Protein AF-A0A353M3G7-F1 (afdb_monomer_lite)

Radius of gyration: 14.28 Å; chains: 1; bounding box: 32×39×32 Å

Foldseek 3Di:
DVLVVLLCVVVVVVVDDDDDADDPDQVVLVPDDPVVLCVRPPLADQEEAEDAADFPSVCVSRVNHHYDYHYDPDDFDDDDPVVRCVVSPSHSVSVNVVVVVVVD

Structure (mmCIF, N/CA/C/O backbone):
data_AF-A0A353M3G7-F1
#
_entry.id   AF-A0A353M3G7-F1
#
loop_
_atom_site.group_PDB
_atom_site.id
_atom_site.type_symbol
_atom_site.label_atom_id
_atom_site.label_alt_id
_atom_site.label_comp_id
_atom_site.label_asym_id
_atom_site.label_entity_id
_atom_site.label_seq_id
_atom_site.pdbx_PDB_ins_code
_atom_site.Cartn_x
_atom_site.Cartn_y
_atom_site.Cartn_z
_atom_site.occupancy
_atom_site.B_iso_or_equiv
_atom_site.auth_seq_id
_atom_site.auth_comp_id
_atom_site.auth_asym_id
_atom_site.auth_atom_id
_atom_site.pdbx_PDB_model_num
ATOM 1 N N . MET A 1 1 ? 9.647 -1.171 2.541 1.00 61.09 1 MET A N 1
ATOM 2 C CA . MET A 1 1 ? 8.980 -2.177 3.401 1.00 61.09 1 MET A CA 1
ATOM 3 C C . MET A 1 1 ? 8.755 -1.688 4.834 1.00 61.09 1 MET A C 1
ATOM 5 O O . MET A 1 1 ? 7.735 -2.043 5.406 1.00 61.09 1 MET A O 1
ATOM 9 N N . SER A 1 2 ? 9.634 -0.848 5.401 1.00 87.00 2 SER A N 1
ATOM 10 C CA . SER A 1 2 ? 9.477 -0.308 6.766 1.00 87.00 2 SER A CA 1
ATOM 11 C C . SER A 1 2 ? 8.144 0.414 7.008 1.00 87.00 2 SER A C 1
ATOM 13 O O . SER A 1 2 ? 7.516 0.155 8.025 1.00 87.00 2 SER A O 1
ATOM 15 N N . LEU A 1 3 ? 7.675 1.246 6.067 1.00 92.50 3 LEU A N 1
ATOM 16 C CA . LEU A 1 3 ? 6.414 1.991 6.210 1.00 92.50 3 LEU A CA 1
ATOM 17 C C . LEU A 1 3 ? 5.201 1.067 6.425 1.00 92.50 3 LEU A C 1
ATOM 19 O O . LEU A 1 3 ? 4.501 1.204 7.420 1.00 92.50 3 LEU A O 1
ATOM 23 N N . ALA A 1 4 ? 4.975 0.101 5.528 1.00 94.94 4 ALA A N 1
ATOM 24 C CA . ALA A 1 4 ? 3.831 -0.812 5.621 1.00 94.94 4 ALA A CA 1
ATOM 25 C C . ALA A 1 4 ? 3.866 -1.671 6.897 1.00 94.94 4 ALA A C 1
ATOM 27 O O . ALA A 1 4 ? 2.829 -1.890 7.514 1.00 94.94 4 ALA A O 1
ATOM 28 N N . MET A 1 5 ? 5.060 -2.103 7.318 1.00 96.38 5 MET A N 1
ATOM 29 C CA . MET A 1 5 ? 5.244 -2.835 8.575 1.00 96.38 5 MET A CA 1
ATOM 30 C C . MET A 1 5 ? 4.892 -1.984 9.802 1.00 96.38 5 MET A C 1
ATOM 32 O O . MET A 1 5 ? 4.171 -2.451 10.676 1.00 96.38 5 MET A O 1
ATOM 36 N N . GLN A 1 6 ? 5.363 -0.735 9.857 1.00 96.38 6 GLN A N 1
ATOM 37 C CA . GLN A 1 6 ? 5.071 0.180 10.968 1.00 96.38 6 GLN A CA 1
ATOM 38 C C . GLN A 1 6 ? 3.584 0.538 11.040 1.00 96.38 6 GLN A C 1
ATOM 40 O O . GLN A 1 6 ? 3.018 0.626 12.127 1.00 96.38 6 GLN A O 1
ATOM 45 N N . VAL A 1 7 ? 2.942 0.726 9.885 1.00 96.06 7 VAL A N 1
ATOM 46 C CA . VAL A 1 7 ? 1.496 0.958 9.813 1.00 96.06 7 VAL A CA 1
ATOM 47 C C . VAL A 1 7 ? 0.739 -0.257 10.332 1.00 96.06 7 VAL A C 1
ATOM 49 O O . VAL A 1 7 ? -0.136 -0.079 11.174 1.00 96.06 7 VAL A O 1
ATOM 52 N N . ALA A 1 8 ? 1.094 -1.466 9.875 1.00 95.62 8 ALA A N 1
ATOM 53 C CA . ALA A 1 8 ? 0.477 -2.712 10.325 1.00 95.62 8 ALA A CA 1
ATOM 54 C C . ALA A 1 8 ? 0.553 -2.858 11.850 1.00 95.62 8 ALA A C 1
ATOM 56 O O . ALA A 1 8 ? -0.477 -3.056 12.483 1.00 95.62 8 ALA A O 1
ATOM 57 N N . GLU A 1 9 ? 1.725 -2.627 12.449 1.00 95.44 9 GLU A N 1
ATOM 58 C CA . GLU A 1 9 ? 1.891 -2.689 13.905 1.00 95.44 9 GLU A CA 1
ATOM 59 C C . GLU A 1 9 ? 0.948 -1.723 14.650 1.00 95.44 9 GLU A C 1
ATOM 61 O O . GLU A 1 9 ? 0.416 -2.059 15.710 1.00 95.44 9 GLU A O 1
ATOM 66 N N . ARG A 1 10 ? 0.720 -0.512 14.122 1.00 95.38 10 ARG A N 1
ATOM 67 C CA . ARG A 1 10 ? -0.186 0.460 14.755 1.00 95.38 10 ARG A CA 1
ATOM 68 C C . ARG A 1 10 ? -1.648 0.057 14.651 1.00 95.38 10 ARG A C 1
ATOM 70 O O . ARG A 1 10 ? -2.357 0.111 15.649 1.00 95.38 10 ARG A O 1
ATOM 77 N N . VAL A 1 11 ? -2.100 -0.354 13.470 1.00 94.12 11 VAL A N 1
ATOM 78 C CA . VAL A 1 11 ? -3.507 -0.730 13.272 1.00 94.12 11 VAL A CA 1
ATOM 79 C C . VAL A 1 11 ? -3.844 -2.063 13.946 1.00 94.12 11 VAL A C 1
ATOM 81 O O . VAL A 1 11 ? -4.951 -2.223 14.451 1.00 94.12 11 VAL A O 1
ATOM 84 N N . GLU A 1 12 ? -2.893 -2.994 14.053 1.00 94.69 12 GLU A N 1
ATOM 85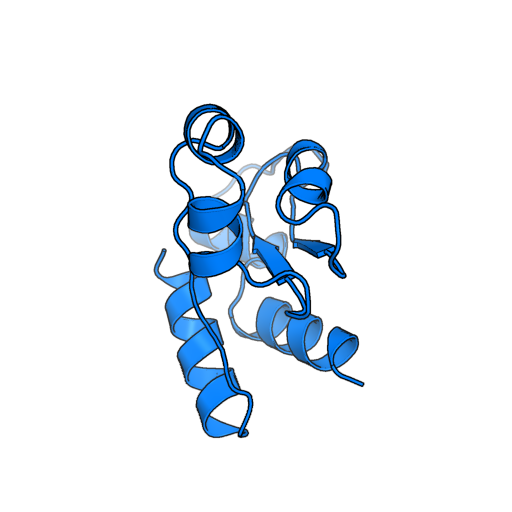 C CA . GLU A 1 12 ? -3.078 -4.233 14.820 1.00 94.69 12 GLU A CA 1
ATOM 86 C C . GLU A 1 12 ? -3.312 -3.953 16.309 1.00 94.69 12 GLU A C 1
ATOM 88 O O . GLU A 1 12 ? -4.181 -4.575 16.921 1.00 94.69 12 GLU A O 1
ATOM 93 N N . LYS A 1 13 ? -2.620 -2.959 16.889 1.00 93.81 13 LYS A N 1
ATOM 94 C CA . LYS A 1 13 ? -2.854 -2.516 18.280 1.00 93.81 13 LYS A CA 1
ATOM 95 C C . LYS A 1 13 ? -4.260 -1.958 18.509 1.00 93.81 13 LYS A C 1
ATOM 97 O O . LYS A 1 13 ? -4.719 -1.926 19.646 1.00 93.81 13 LYS A O 1
ATOM 102 N N . GLU A 1 14 ? -4.950 -1.549 17.450 1.00 90.69 14 GLU A N 1
ATOM 103 C CA . GLU A 1 14 ? -6.337 -1.079 17.498 1.00 90.69 14 GLU A CA 1
ATOM 104 C C . GLU A 1 14 ? -7.364 -2.180 17.201 1.00 90.69 14 GLU A C 1
ATOM 106 O O . GLU A 1 14 ? -8.564 -1.913 17.168 1.00 90.69 14 GLU A O 1
ATOM 111 N N . GLY A 1 15 ? -6.911 -3.425 17.019 1.00 92.12 15 GLY A N 1
ATOM 112 C CA . GLY A 1 15 ? -7.768 -4.593 16.827 1.00 92.12 15 GLY A CA 1
ATOM 113 C C . GLY A 1 15 ? -8.071 -4.940 15.368 1.00 92.12 15 GLY A C 1
ATOM 114 O O . GLY A 1 15 ? -8.886 -5.828 15.120 1.00 92.12 15 GLY A O 1
ATOM 115 N N . PHE A 1 16 ? -7.430 -4.287 14.393 1.00 92.00 16 PHE A N 1
ATOM 116 C CA . PHE A 1 16 ? -7.566 -4.665 12.985 1.00 92.00 16 PHE A CA 1
ATOM 117 C C . PHE A 1 16 ? -6.691 -5.883 12.659 1.00 92.00 16 PHE A C 1
ATOM 119 O O . PHE A 1 16 ? -5.492 -5.885 12.925 1.00 92.00 16 PHE A O 1
ATOM 126 N N . GLY A 1 17 ? -7.265 -6.907 12.021 1.00 92.50 17 GLY A N 1
ATOM 127 C CA . GLY A 1 17 ? -6.490 -8.010 11.451 1.00 92.50 17 GLY A CA 1
ATOM 128 C C . GLY A 1 17 ? -5.835 -7.579 10.140 1.00 92.50 17 GLY A C 1
ATOM 129 O O . GLY A 1 17 ? -6.533 -7.396 9.143 1.00 92.50 17 GLY A O 1
ATOM 130 N N . VAL A 1 18 ? -4.511 -7.411 10.128 1.00 94.25 18 VAL A N 1
ATOM 131 C CA . VAL A 1 18 ? -3.778 -6.897 8.962 1.00 94.25 18 VAL A CA 1
ATOM 132 C C . VAL A 1 18 ? -2.750 -7.901 8.461 1.00 94.25 18 VAL A C 1
ATOM 134 O O . VAL A 1 18 ? -2.160 -8.672 9.208 1.00 94.25 18 VAL A O 1
ATOM 137 N N . ARG A 1 19 ? -2.549 -7.916 7.142 1.00 94.94 19 ARG A N 1
ATOM 138 C CA . ARG A 1 19 ? -1.508 -8.696 6.475 1.00 94.94 19 ARG A CA 1
ATOM 139 C C . ARG A 1 19 ? -0.704 -7.773 5.576 1.00 94.94 19 ARG A C 1
ATOM 141 O O . ARG A 1 19 ? -1.262 -7.139 4.686 1.00 94.94 19 ARG A O 1
ATOM 148 N N . VAL A 1 20 ? 0.613 -7.756 5.756 1.00 96.56 20 VAL A N 1
ATOM 149 C CA . VAL A 1 20 ? 1.530 -7.072 4.838 1.00 96.56 20 VAL A CA 1
ATOM 150 C C . VAL A 1 20 ? 2.001 -8.061 3.778 1.00 96.56 20 VAL A C 1
ATOM 152 O O . VAL A 1 20 ? 2.616 -9.078 4.096 1.00 96.56 20 VAL A O 1
ATOM 155 N N . VAL A 1 21 ? 1.728 -7.760 2.509 1.00 96.81 21 VAL A N 1
ATOM 156 C CA . VAL A 1 21 ? 2.183 -8.555 1.362 1.00 96.81 21 VAL A CA 1
ATOM 157 C C . VAL A 1 21 ? 3.194 -7.737 0.566 1.00 96.81 21 VAL A C 1
ATOM 159 O O . VAL A 1 21 ? 2.877 -6.661 0.067 1.00 96.81 21 VAL A O 1
ATOM 162 N N . SER A 1 22 ? 4.417 -8.250 0.433 1.00 96.50 22 SER A N 1
ATOM 163 C CA . SER A 1 22 ? 5.430 -7.663 -0.449 1.00 96.50 22 SER A CA 1
ATOM 164 C C . SER A 1 22 ? 5.266 -8.220 -1.862 1.00 96.50 22 SER A C 1
ATOM 166 O O . SER A 1 22 ? 5.363 -9.432 -2.057 1.00 96.50 22 SER A O 1
ATOM 168 N N . VAL A 1 23 ? 5.026 -7.348 -2.843 1.00 96.00 23 VAL A N 1
ATOM 169 C CA . VAL A 1 23 ? 4.880 -7.715 -4.262 1.00 96.00 23 VAL A CA 1
ATOM 170 C C . VAL A 1 23 ? 6.016 -7.060 -5.061 1.00 96.00 23 VAL A C 1
ATOM 172 O O . VAL A 1 23 ? 5.837 -5.963 -5.582 1.00 96.00 23 VAL A O 1
ATOM 175 N N . PRO A 1 24 ? 7.206 -7.686 -5.149 1.00 94.56 24 PRO A N 1
ATOM 176 C CA . PRO A 1 24 ? 8.374 -7.079 -5.798 1.00 94.56 24 PRO A CA 1
ATOM 177 C C . PRO A 1 24 ? 8.253 -7.016 -7.326 1.00 94.56 24 PRO A C 1
ATOM 179 O O . PRO A 1 24 ? 8.854 -6.155 -7.959 1.00 94.56 24 PRO A O 1
ATOM 182 N N . ASN A 1 25 ? 7.489 -7.933 -7.926 1.00 95.25 25 ASN A N 1
ATOM 183 C CA . ASN A 1 25 ? 7.197 -7.937 -9.353 1.00 95.25 25 ASN A CA 1
ATOM 184 C C . ASN A 1 25 ? 5.713 -8.253 -9.563 1.00 95.25 25 ASN A C 1
ATOM 186 O O . ASN A 1 25 ? 5.254 -9.372 -9.314 1.00 95.25 25 ASN A O 1
ATOM 190 N N . ARG A 1 26 ? 4.967 -7.244 -10.018 1.00 94.75 26 ARG A N 1
ATOM 191 C CA . ARG A 1 26 ? 3.524 -7.348 -10.240 1.00 94.75 26 ARG A CA 1
ATOM 192 C C . ARG A 1 26 ? 3.182 -8.328 -11.360 1.00 94.75 26 ARG A C 1
ATOM 194 O O . ARG A 1 26 ? 2.235 -9.087 -11.213 1.00 94.75 26 ARG A O 1
ATOM 201 N N . GLU A 1 27 ? 3.937 -8.335 -12.454 1.00 94.88 27 GLU A N 1
AT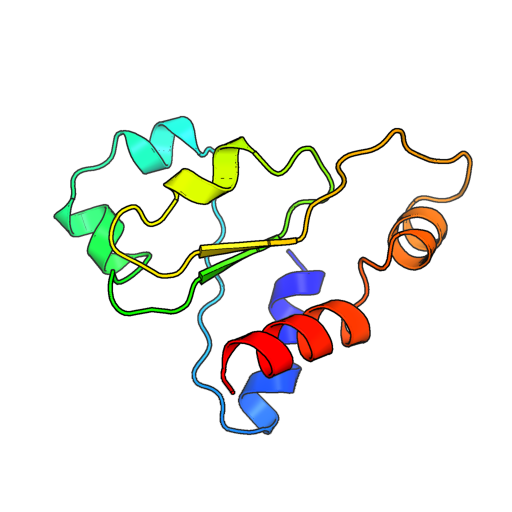OM 202 C CA . GLU A 1 27 ? 3.674 -9.208 -13.605 1.00 94.88 27 GLU A CA 1
ATOM 203 C C . GLU A 1 27 ? 3.854 -10.681 -13.241 1.00 94.88 27 GLU A C 1
ATOM 205 O O . GLU A 1 27 ? 2.982 -11.499 -13.525 1.00 94.88 27 GLU A O 1
ATOM 210 N N . VAL A 1 28 ? 4.937 -11.001 -12.527 1.00 96.88 28 VAL A N 1
ATOM 211 C CA . VAL A 1 28 ? 5.193 -12.356 -12.026 1.00 96.88 28 VAL A CA 1
ATOM 212 C C . VAL A 1 28 ? 4.111 -12.783 -11.040 1.00 96.88 28 VAL A C 1
ATOM 214 O O . VAL A 1 28 ? 3.652 -13.916 -11.112 1.00 96.88 28 VAL A O 1
ATOM 217 N N . TYR A 1 29 ? 3.665 -11.902 -10.139 1.00 96.25 29 TYR A N 1
ATOM 218 C CA . TYR A 1 29 ? 2.557 -12.224 -9.235 1.00 96.25 29 TYR A CA 1
ATOM 219 C C . TYR A 1 29 ? 1.247 -12.477 -9.996 1.00 96.25 29 TYR A C 1
ATOM 221 O O . TYR A 1 29 ? 0.553 -13.454 -9.720 1.00 96.25 29 TYR A O 1
ATOM 229 N N . LEU A 1 30 ? 0.910 -11.623 -10.966 1.00 94.12 30 LEU A N 1
ATOM 230 C CA . LEU A 1 30 ? -0.326 -11.732 -11.744 1.00 94.12 30 LEU A CA 1
ATOM 231 C C . LEU A 1 30 ? -0.345 -12.947 -12.681 1.00 94.12 30 LEU A C 1
ATOM 233 O O . LEU A 1 30 ? -1.434 -13.433 -12.985 1.00 94.12 30 LEU A O 1
ATOM 237 N N . SER A 1 31 ? 0.820 -13.451 -13.100 1.00 95.81 31 SER A N 1
ATOM 238 C CA . SER A 1 31 ? 0.932 -14.679 -13.894 1.00 95.81 31 SER A CA 1
ATOM 239 C C . SER A 1 31 ? 0.771 -15.963 -13.072 1.00 95.81 31 SER A C 1
ATOM 241 O O . SER A 1 31 ? 0.587 -17.030 -13.656 1.00 95.81 31 SER A O 1
ATOM 243 N N . GLN A 1 32 ? 0.801 -15.881 -11.735 1.00 96.94 32 GLN A N 1
ATOM 244 C CA . GLN A 1 32 ? 0.555 -17.038 -10.875 1.00 96.94 32 GLN A CA 1
ATOM 245 C C . GLN A 1 32 ? -0.906 -17.498 -10.952 1.00 96.94 32 GLN A C 1
ATOM 247 O O . GLN A 1 32 ? -1.836 -16.721 -11.220 1.00 96.94 32 GLN A O 1
ATOM 252 N N . ASP A 1 33 ? -1.125 -18.776 -10.648 1.00 96.81 33 ASP A N 1
ATOM 253 C CA . ASP A 1 33 ? -2.459 -19.357 -10.634 1.00 96.81 33 ASP A CA 1
ATOM 254 C C . ASP A 1 33 ? -3.393 -18.668 -9.615 1.00 96.81 33 ASP A C 1
ATOM 256 O O . ASP A 1 33 ? -2.981 -17.991 -8.664 1.00 96.81 33 ASP A O 1
ATOM 260 N N . LYS A 1 34 ? -4.704 -18.820 -9.829 1.00 94.25 34 LYS A N 1
ATOM 261 C CA . LYS A 1 34 ? -5.723 -18.182 -8.984 1.00 94.25 34 LYS A CA 1
ATOM 262 C C . LYS A 1 34 ? -5.667 -18.673 -7.533 1.00 94.25 34 LYS A C 1
ATOM 264 O O . LYS A 1 34 ? -5.952 -17.888 -6.633 1.00 94.25 34 LYS A O 1
ATOM 269 N N . ALA A 1 35 ? -5.317 -19.936 -7.294 1.00 96.00 35 ALA A N 1
ATOM 270 C CA . ALA A 1 35 ? -5.273 -20.493 -5.947 1.00 96.00 35 ALA A CA 1
ATOM 271 C C . ALA A 1 35 ? -4.135 -19.862 -5.130 1.00 96.00 35 ALA A C 1
ATOM 273 O O . ALA A 1 35 ? -4.359 -19.442 -3.994 1.00 96.00 35 ALA A O 1
ATOM 274 N N . TYR A 1 36 ? -2.950 -19.703 -5.724 1.00 96.31 36 TYR A N 1
ATOM 275 C CA . TYR A 1 36 ? -1.828 -18.993 -5.124 1.00 96.31 36 TYR A CA 1
ATOM 276 C C . TYR A 1 36 ? -2.173 -17.528 -4.863 1.00 96.31 36 TYR A C 1
ATOM 278 O O . TYR A 1 36 ? -1.995 -17.044 -3.743 1.00 96.31 36 TYR A O 1
ATOM 286 N N . ARG A 1 37 ? -2.725 -16.824 -5.860 1.00 95.69 37 ARG A N 1
ATOM 287 C CA . ARG A 1 37 ? -3.098 -15.413 -5.688 1.00 95.69 37 ARG A CA 1
ATOM 288 C C . ARG A 1 37 ? -4.114 -15.226 -4.563 1.00 95.69 37 ARG A C 1
ATOM 290 O O . ARG A 1 37 ? -3.864 -14.391 -3.699 1.00 95.69 37 ARG A O 1
ATOM 297 N N . ASN A 1 38 ? -5.150 -16.067 -4.497 1.00 94.69 38 ASN A N 1
ATOM 298 C CA . ASN A 1 38 ? -6.153 -16.052 -3.425 1.00 94.69 38 ASN A CA 1
ATOM 299 C C . ASN A 1 38 ? -5.572 -16.418 -2.047 1.00 94.69 38 ASN A C 1
ATOM 3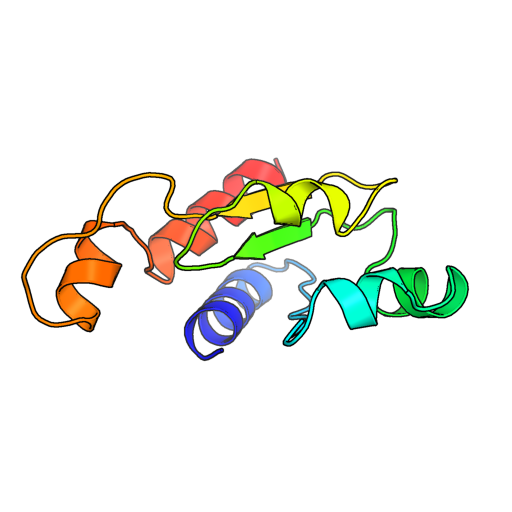01 O O . ASN A 1 38 ? -6.041 -15.921 -1.027 1.00 94.69 38 ASN A O 1
ATOM 305 N N . LYS A 1 39 ? -4.547 -17.279 -1.991 1.00 95.50 39 LYS A N 1
ATOM 306 C CA . LYS A 1 39 ? -3.838 -17.590 -0.740 1.00 95.50 39 LYS A CA 1
ATOM 307 C C . LYS A 1 39 ? -3.076 -16.369 -0.217 1.00 95.50 39 LYS A C 1
ATOM 309 O O . LYS A 1 39 ? -3.072 -16.116 0.990 1.00 95.50 39 LYS A O 1
ATOM 314 N N . VAL A 1 40 ? -2.423 -15.629 -1.114 1.00 96.12 40 VAL A N 1
ATOM 315 C CA . VAL A 1 40 ? -1.606 -14.456 -0.771 1.00 96.12 40 VAL A CA 1
ATOM 316 C C . VAL A 1 40 ? -2.486 -13.243 -0.451 1.00 96.12 40 VAL A C 1
ATOM 318 O O . VAL A 1 40 ? -2.341 -12.667 0.630 1.00 96.12 40 VAL A O 1
ATOM 321 N N . ILE A 1 41 ? -3.427 -12.910 -1.338 1.00 95.88 41 ILE A N 1
ATOM 322 C CA . ILE A 1 41 ? -4.417 -11.835 -1.186 1.00 95.88 41 ILE A CA 1
ATOM 323 C C . ILE A 1 41 ? -5.820 -12.447 -1.358 1.00 95.88 41 ILE A C 1
ATOM 325 O O . ILE A 1 41 ? -6.247 -12.689 -2.489 1.00 95.88 41 ILE A O 1
ATOM 329 N N . PRO A 1 42 ? -6.534 -12.735 -0.254 1.00 94.38 42 PRO A N 1
ATOM 330 C CA . PRO A 1 42 ? -7.907 -13.233 -0.306 1.00 94.38 42 PRO A CA 1
ATOM 331 C C . PRO A 1 42 ? -8.858 -12.245 -0.998 1.00 94.38 42 PRO A C 1
ATOM 333 O O . PRO A 1 42 ? -8.698 -11.030 -0.887 1.00 94.38 42 PRO A O 1
ATOM 336 N N . GLN A 1 43 ? -9.862 -12.752 -1.717 1.00 91.81 43 GLN A N 1
ATOM 337 C CA . GLN A 1 43 ? -10.772 -11.903 -2.505 1.00 91.81 43 GLN A CA 1
ATOM 338 C C . GLN A 1 43 ? -11.703 -11.049 -1.638 1.00 91.81 43 GLN A C 1
ATOM 340 O O . GLN A 1 43 ? -12.077 -9.951 -2.029 1.00 91.81 43 GLN A O 1
ATOM 345 N N . ASP A 1 44 ? -12.050 -11.539 -0.455 1.00 91.50 44 ASP A N 1
ATOM 346 C CA . ASP A 1 44 ? -12.865 -10.857 0.547 1.00 91.50 44 ASP A CA 1
ATOM 347 C C . ASP A 1 44 ? -12.074 -9.824 1.368 1.00 91.50 44 ASP A C 1
ATOM 349 O O . ASP A 1 44 ? -12.667 -9.002 2.067 1.00 91.50 44 ASP A O 1
ATOM 353 N N . ALA A 1 45 ? -10.741 -9.816 1.262 1.00 93.25 45 ALA A N 1
ATOM 354 C CA . ALA A 1 45 ? -9.901 -8.868 1.976 1.00 93.25 45 ALA A CA 1
ATOM 355 C C . ALA A 1 45 ? -9.913 -7.482 1.311 1.00 93.25 45 ALA A C 1
ATOM 357 O O . ALA A 1 45 ? -9.533 -7.310 0.147 1.00 93.25 45 ALA A O 1
ATOM 358 N N . LEU A 1 46 ? -10.253 -6.458 2.100 1.00 95.44 46 LEU A N 1
ATOM 359 C CA . LEU A 1 46 ? -9.963 -5.069 1.756 1.00 95.44 46 LEU A CA 1
ATOM 360 C C . LEU A 1 46 ? -8.448 -4.910 1.559 1.00 95.44 46 LEU A C 1
ATOM 362 O O . LEU A 1 46 ? -7.661 -5.189 2.461 1.00 95.44 46 LEU A O 1
ATOM 366 N N . THR A 1 47 ? -8.043 -4.448 0.379 1.00 96.88 47 THR A N 1
ATOM 367 C CA . THR A 1 47 ? -6.634 -4.356 -0.012 1.00 96.88 47 THR A CA 1
ATOM 368 C C . THR A 1 47 ? -6.244 -2.897 -0.228 1.00 96.88 47 THR A C 1
AT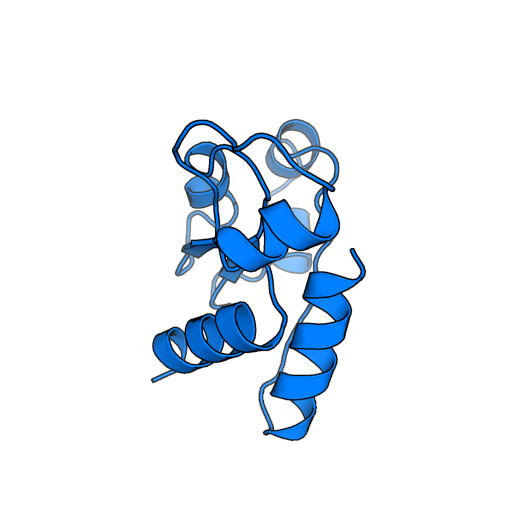OM 370 O O . THR A 1 47 ? -6.821 -2.229 -1.081 1.00 96.88 47 THR A O 1
ATOM 373 N N . LEU A 1 48 ? -5.244 -2.405 0.509 1.00 97.31 48 LEU A N 1
ATOM 374 C CA . LEU A 1 48 ? -4.601 -1.112 0.253 1.00 97.31 48 LEU A CA 1
ATOM 375 C C . LEU A 1 48 ? -3.217 -1.354 -0.363 1.00 97.31 48 LEU A C 1
ATOM 377 O O . LEU A 1 48 ? -2.311 -1.825 0.324 1.00 97.31 48 LEU A O 1
ATOM 381 N N . ALA A 1 49 ? -3.045 -1.037 -1.644 1.00 96.94 49 ALA A N 1
ATOM 382 C CA . ALA A 1 49 ? -1.734 -1.054 -2.289 1.00 96.94 49 ALA A CA 1
ATOM 383 C C . ALA A 1 49 ? -0.980 0.245 -1.974 1.00 96.94 49 ALA A C 1
ATOM 385 O O . ALA A 1 49 ? -1.564 1.319 -2.054 1.00 96.94 49 ALA A O 1
ATOM 386 N N . ILE A 1 50 ? 0.304 0.163 -1.620 1.00 96.31 50 ILE A N 1
ATOM 387 C CA . ILE A 1 50 ? 1.121 1.328 -1.248 1.00 96.31 50 ILE A CA 1
ATOM 388 C C . ILE A 1 50 ? 2.377 1.336 -2.113 1.00 96.31 50 ILE A C 1
ATOM 390 O O . ILE A 1 50 ? 3.200 0.427 -2.011 1.00 96.31 50 ILE A O 1
ATOM 394 N N . GLU A 1 51 ? 2.556 2.379 -2.919 1.00 95.31 51 GLU A N 1
ATOM 395 C CA . GLU A 1 51 ? 3.753 2.557 -3.739 1.00 95.31 51 GLU A CA 1
ATOM 396 C C . GLU A 1 51 ? 4.092 4.040 -3.890 1.00 95.31 51 GLU A C 1
ATOM 398 O O . GLU A 1 51 ? 3.230 4.863 -4.179 1.00 95.31 51 GLU A O 1
ATOM 403 N N . PHE A 1 52 ? 5.368 4.399 -3.736 1.00 92.94 52 PHE A N 1
ATOM 404 C CA . PHE A 1 52 ? 5.835 5.758 -4.023 1.00 92.94 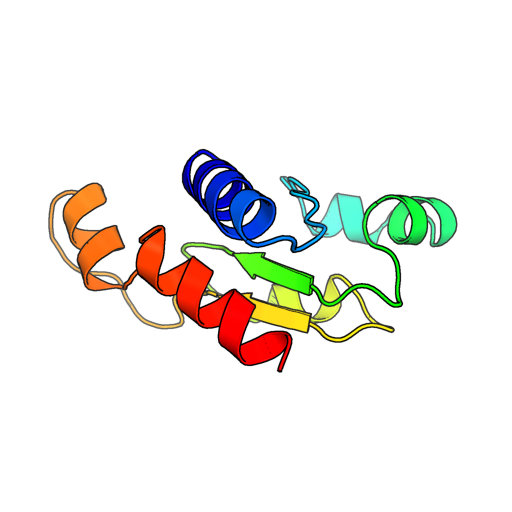52 PHE A CA 1
ATOM 405 C C . PHE A 1 52 ? 6.109 5.921 -5.527 1.00 92.94 52 PHE A C 1
ATOM 407 O O . PHE A 1 52 ? 7.248 6.079 -5.960 1.00 92.94 52 PHE A O 1
ATOM 414 N N . GLY A 1 53 ? 5.046 5.799 -6.321 1.00 91.69 53 GLY A N 1
ATOM 415 C CA . GLY A 1 53 ? 5.056 5.767 -7.782 1.00 91.69 53 GLY A CA 1
ATOM 416 C C . GLY A 1 53 ? 3.635 5.757 -8.351 1.00 91.69 53 GLY A C 1
ATOM 417 O O . GLY A 1 53 ? 2.671 5.935 -7.606 1.00 91.69 53 GLY A O 1
ATOM 418 N N . VAL A 1 54 ? 3.507 5.563 -9.666 1.00 93.12 54 VAL A N 1
ATOM 419 C CA . VAL A 1 54 ? 2.211 5.604 -10.367 1.00 93.12 54 VAL A CA 1
ATOM 420 C C . VAL A 1 54 ? 1.317 4.440 -9.935 1.00 93.12 54 VAL A C 1
ATOM 422 O O . VAL A 1 54 ? 1.671 3.273 -10.099 1.00 93.12 54 VAL A O 1
ATOM 425 N N . GLY A 1 55 ? 0.113 4.754 -9.454 1.00 93.38 55 GLY A N 1
ATOM 426 C CA . GLY A 1 55 ? -0.764 3.773 -8.812 1.00 93.38 55 GLY A CA 1
ATOM 427 C C . GLY A 1 55 ? -1.587 2.896 -9.752 1.00 93.38 55 GLY A C 1
ATOM 428 O O . GLY A 1 55 ? -2.034 1.821 -9.358 1.00 93.38 55 GLY A O 1
ATOM 429 N N . ALA A 1 56 ? -1.798 3.328 -10.998 1.00 92.12 56 ALA A N 1
ATOM 430 C CA . ALA A 1 56 ? -2.823 2.769 -11.887 1.00 92.12 56 ALA A CA 1
ATOM 431 C C . ALA A 1 56 ? -2.756 1.239 -12.064 1.00 92.12 56 ALA A C 1
ATOM 433 O O . ALA A 1 56 ? -3.784 0.573 -12.167 1.00 92.12 56 ALA A O 1
ATOM 434 N N . GLY A 1 57 ? -1.558 0.654 -12.059 1.00 92.06 57 GLY A N 1
ATOM 435 C CA . GLY A 1 57 ? -1.400 -0.791 -12.221 1.00 92.06 57 GLY A CA 1
ATOM 436 C C . GLY A 1 57 ? -1.771 -1.628 -10.990 1.00 92.06 57 GLY A C 1
ATOM 437 O O . GLY A 1 57 ? -1.867 -2.847 -11.105 1.00 92.06 57 GLY A O 1
ATOM 438 N N . TRP A 1 58 ? -1.988 -1.016 -9.823 1.00 96.25 58 TRP A N 1
ATOM 439 C CA . TRP A 1 58 ? -2.290 -1.726 -8.577 1.00 96.25 58 TRP A CA 1
ATOM 440 C C . TRP A 1 58 ? -3.769 -2.043 -8.378 1.00 96.25 58 TRP A C 1
ATOM 442 O O . TRP A 1 58 ? -4.078 -2.991 -7.664 1.00 96.25 58 TRP A O 1
ATOM 452 N N . TYR A 1 59 ? -4.686 -1.341 -9.051 1.00 94.31 59 TYR A N 1
ATOM 453 C CA . TYR A 1 59 ? -6.125 -1.621 -8.944 1.00 94.31 59 TYR A CA 1
ATOM 454 C C . TYR A 1 59 ? -6.484 -3.066 -9.335 1.00 94.31 59 TYR A C 1
ATOM 456 O O . TYR A 1 59 ? -7.409 -3.650 -8.781 1.00 94.31 59 TYR A O 1
ATOM 464 N N . GLY A 1 60 ? -5.716 -3.676 -10.245 1.00 92.62 60 GLY A N 1
ATOM 465 C CA . GLY A 1 60 ? -5.899 -5.065 -10.678 1.00 92.62 60 GLY A CA 1
ATOM 466 C C . GLY A 1 60 ? -5.274 -6.127 -9.765 1.00 92.62 60 GLY A C 1
ATOM 467 O O . GLY A 1 60 ? -5.310 -7.305 -10.117 1.00 92.62 60 GLY A O 1
ATOM 468 N N . ILE A 1 61 ? -4.676 -5.751 -8.626 1.00 95.69 61 ILE A N 1
ATOM 469 C CA . ILE A 1 61 ? -3.960 -6.703 -7.761 1.00 95.69 61 ILE A CA 1
ATOM 470 C C . ILE A 1 61 ? -4.900 -7.718 -7.092 1.00 95.69 61 ILE A C 1
ATOM 472 O O . ILE A 1 61 ? -4.501 -8.856 -6.859 1.00 95.69 61 ILE A O 1
ATOM 476 N N . ASN A 1 62 ? -6.157 -7.330 -6.846 1.00 94.56 62 ASN A N 1
ATOM 477 C CA . ASN A 1 62 ? -7.211 -8.194 -6.313 1.00 94.56 62 ASN A CA 1
ATOM 478 C C . ASN A 1 62 ? -8.525 -7.991 -7.100 1.00 94.56 62 ASN A C 1
ATOM 480 O O . ASN A 1 62 ? -9.397 -7.245 -6.661 1.00 94.56 62 ASN A O 1
ATOM 484 N N . PRO A 1 63 ? -8.689 -8.636 -8.272 1.00 88.25 63 PRO A N 1
ATOM 485 C CA . PRO A 1 63 ? -9.783 -8.350 -9.210 1.00 88.25 63 PRO A CA 1
ATOM 486 C C . PRO A 1 63 ? -11.206 -8.580 -8.679 1.00 88.25 63 PRO A C 1
ATOM 488 O O . PRO A 1 63 ? -12.156 -8.065 -9.256 1.00 88.25 63 PRO A O 1
ATOM 491 N N . GLY A 1 64 ? -11.363 -9.402 -7.637 1.00 85.31 64 GLY A N 1
ATOM 492 C CA . GLY A 1 64 ? -12.660 -9.704 -7.020 1.00 85.31 64 GLY A CA 1
ATOM 493 C C . GLY A 1 64 ? -12.898 -8.985 -5.694 1.00 85.31 64 GLY A C 1
ATOM 494 O O . GLY A 1 64 ? -13.954 -9.175 -5.100 1.00 85.31 64 GLY A O 1
ATOM 495 N N . GLY A 1 65 ? -11.921 -8.206 -5.224 1.00 89.62 65 GLY A N 1
ATOM 496 C CA . GLY A 1 65 ? -11.950 -7.554 -3.922 1.00 89.62 65 GLY A CA 1
ATOM 497 C C . GLY A 1 65 ? -12.016 -6.036 -4.008 1.00 89.62 65 GLY A C 1
ATOM 498 O O . GLY A 1 65 ? -11.901 -5.429 -5.074 1.00 89.62 65 GLY A O 1
ATOM 499 N N . ARG A 1 66 ? -12.180 -5.401 -2.847 1.00 94.12 66 ARG A N 1
ATOM 500 C CA . ARG A 1 66 ? -12.117 -3.942 -2.724 1.00 94.12 66 ARG A CA 1
ATOM 501 C C . ARG A 1 66 ? -10.653 -3.512 -2.651 1.00 94.12 66 ARG A C 1
ATOM 503 O O . ARG A 1 66 ? -9.987 -3.776 -1.650 1.00 94.12 66 ARG A O 1
ATOM 510 N N . VAL A 1 67 ? -10.174 -2.847 -3.702 1.00 96.75 67 VAL A N 1
ATOM 511 C CA . VAL A 1 67 ? -8.801 -2.330 -3.795 1.00 96.75 67 VAL A CA 1
ATOM 512 C C . VAL A 1 67 ? -8.799 -0.810 -3.716 1.00 96.75 67 VAL A C 1
ATOM 514 O O . VAL A 1 67 ? -9.501 -0.142 -4.471 1.00 96.75 67 VAL A O 1
ATOM 517 N N . ASP A 1 68 ? -7.974 -0.279 -2.824 1.00 96.88 68 ASP A N 1
ATOM 518 C CA . ASP A 1 68 ? -7.598 1.130 -2.764 1.00 96.88 68 ASP A CA 1
ATOM 519 C C . ASP A 1 68 ? -6.088 1.262 -3.017 1.00 96.88 68 ASP A C 1
ATOM 521 O O . ASP A 1 68 ? -5.325 0.325 -2.758 1.00 96.88 68 ASP A O 1
ATOM 525 N N . VAL A 1 69 ? -5.647 2.404 -3.543 1.00 97.00 69 VAL A N 1
ATOM 526 C CA . VAL A 1 69 ? -4.249 2.626 -3.930 1.00 97.00 69 VAL A CA 1
ATOM 527 C C . VAL A 1 69 ? -3.732 3.921 -3.305 1.00 97.00 69 VAL A C 1
ATOM 529 O O . VAL A 1 69 ? -4.292 4.996 -3.501 1.00 97.00 69 VAL A O 1
ATOM 532 N N . TYR A 1 70 ? -2.636 3.801 -2.561 1.00 96.88 70 TYR A N 1
ATOM 533 C CA . TYR A 1 70 ? -1.864 4.889 -1.976 1.00 96.88 70 TYR A CA 1
ATOM 534 C C . TYR A 1 70 ? -0.610 5.133 -2.825 1.00 96.88 70 TYR A C 1
ATOM 536 O O . TYR A 1 70 ? 0.427 4.493 -2.620 1.00 96.88 70 TYR A O 1
ATOM 544 N N . SER A 1 71 ? -0.741 6.019 -3.813 1.00 95.69 71 SER A N 1
ATOM 545 C CA . SER A 1 71 ? 0.244 6.273 -4.873 1.00 95.69 71 SER A CA 1
ATOM 546 C C . SER A 1 71 ? 0.664 7.737 -4.988 1.00 95.69 71 SER A C 1
ATOM 548 O O . SER A 1 71 ? 0.125 8.621 -4.322 1.00 95.69 71 SER A O 1
ATOM 550 N N . LEU A 1 72 ? 1.643 7.996 -5.858 1.00 94.50 72 LEU A N 1
ATOM 551 C CA . LEU A 1 72 ? 2.036 9.332 -6.288 1.00 94.50 72 LEU A CA 1
ATOM 552 C C . LEU A 1 72 ? 1.713 9.515 -7.780 1.00 94.50 72 LEU A C 1
ATOM 554 O O . LEU A 1 72 ? 2.466 9.076 -8.645 1.00 94.50 72 LEU A O 1
ATOM 558 N N . ASP A 1 73 ? 0.623 10.222 -8.082 1.00 87.88 73 ASP A N 1
ATOM 559 C CA . ASP A 1 73 ? 0.147 10.449 -9.461 1.00 87.88 73 ASP A CA 1
ATOM 560 C C . ASP A 1 73 ? 0.556 11.827 -10.021 1.00 87.88 73 ASP A C 1
ATOM 562 O O . ASP A 1 73 ? -0.125 12.430 -10.849 1.00 87.88 73 ASP A O 1
ATOM 566 N N . ARG A 1 74 ? 1.687 12.356 -9.544 1.00 90.44 74 ARG A N 1
ATOM 567 C CA . ARG A 1 74 ? 2.269 13.637 -9.969 1.00 90.44 74 ARG A CA 1
ATOM 568 C C . ARG A 1 74 ? 3.791 13.565 -9.983 1.00 90.44 74 ARG A C 1
ATOM 570 O O . ARG A 1 74 ? 4.386 12.662 -9.404 1.00 90.44 74 ARG A O 1
ATOM 577 N N . PHE A 1 75 ? 4.425 14.563 -10.593 1.00 92.50 75 PHE A N 1
ATOM 578 C CA . PHE A 1 75 ? 5.874 14.721 -10.495 1.00 92.50 75 PHE A CA 1
ATOM 579 C C . PHE A 1 75 ? 6.333 14.910 -9.045 1.00 92.50 75 PHE A C 1
ATOM 581 O O . PHE A 1 75 ? 5.607 15.458 -8.207 1.00 92.50 75 PHE A O 1
ATOM 588 N N . GLY A 1 76 ? 7.565 14.466 -8.791 1.00 92.12 76 GLY A N 1
ATOM 589 C CA . GLY A 1 76 ? 8.233 14.613 -7.506 1.00 92.12 76 GLY A CA 1
ATOM 590 C C . GLY A 1 76 ? 8.586 16.062 -7.167 1.00 92.12 76 GLY A C 1
ATOM 591 O O . GLY A 1 76 ? 8.193 17.013 -7.841 1.00 92.12 76 GLY A O 1
ATOM 592 N N . SER A 1 77 ? 9.352 16.218 -6.094 1.00 92.88 77 SER A N 1
ATOM 593 C CA . SER A 1 77 ? 9.853 17.510 -5.634 1.00 92.88 77 SER A CA 1
ATOM 594 C C . SER A 1 77 ? 11.342 17.410 -5.322 1.00 92.88 77 SER A C 1
ATOM 596 O O . SER A 1 77 ? 11.838 16.331 -4.993 1.00 92.88 77 SER A O 1
ATOM 598 N N . SER A 1 78 ? 12.057 18.529 -5.433 1.00 95.94 78 SER A N 1
ATOM 599 C CA . SER A 1 78 ? 13.480 18.594 -5.101 1.00 95.94 78 SER A CA 1
ATOM 600 C C . SER A 1 78 ? 13.665 18.661 -3.587 1.00 95.94 78 SER A C 1
ATOM 602 O O . SER A 1 78 ? 13.124 19.547 -2.924 1.00 95.94 78 SER A O 1
ATOM 604 N N . GLY A 1 79 ? 14.437 17.730 -3.033 1.00 94.56 79 GLY A N 1
ATOM 605 C CA . GLY A 1 79 ? 14.768 17.715 -1.615 1.00 94.56 79 GLY A CA 1
ATOM 606 C C . GLY A 1 79 ? 15.245 16.347 -1.126 1.00 94.56 79 GLY A C 1
ATOM 607 O O . GLY A 1 79 ? 15.288 15.385 -1.894 1.00 94.56 79 GLY A O 1
ATOM 608 N N . PRO A 1 80 ? 15.601 16.234 0.164 1.00 96.00 80 PRO A N 1
ATOM 609 C CA . PRO A 1 80 ? 15.979 14.959 0.764 1.00 96.00 80 PRO A CA 1
ATOM 610 C C . PRO A 1 80 ? 14.818 13.960 0.720 1.00 96.00 80 PRO A C 1
ATOM 612 O O . PRO A 1 80 ? 13.710 14.294 1.140 1.00 96.00 80 PRO A O 1
ATOM 615 N N . GLY A 1 81 ? 15.082 12.724 0.287 1.00 91.31 81 GLY A N 1
ATOM 616 C CA . GLY A 1 81 ? 14.067 11.674 0.106 1.00 91.31 81 GLY A CA 1
ATOM 617 C C . GLY A 1 81 ? 13.054 11.537 1.255 1.00 91.31 81 GLY A C 1
ATOM 618 O O . GLY A 1 81 ? 11.857 11.577 0.979 1.00 91.31 81 GLY A O 1
ATOM 619 N N . PRO A 1 82 ? 13.479 11.471 2.534 1.00 91.38 82 PRO A N 1
ATOM 620 C CA . PRO A 1 82 ? 12.551 11.399 3.666 1.00 91.38 82 PRO A CA 1
ATOM 621 C C . PRO A 1 82 ? 11.602 12.600 3.766 1.00 91.38 82 PRO A C 1
ATOM 623 O O . PRO A 1 82 ? 10.408 12.417 3.980 1.00 91.38 82 PRO A O 1
ATOM 626 N N . LYS A 1 83 ? 12.106 13.822 3.543 1.00 94.38 83 LYS A N 1
ATOM 627 C CA . LYS A 1 83 ? 11.288 15.045 3.577 1.00 94.38 83 LYS A CA 1
ATOM 628 C C . LYS A 1 83 ? 10.322 15.113 2.401 1.00 94.38 83 LYS A C 1
ATOM 630 O O . LYS A 1 83 ? 9.209 15.598 2.548 1.00 94.38 83 LYS A O 1
ATOM 635 N N . VAL A 1 84 ? 10.749 14.638 1.232 1.00 94.38 84 VAL A N 1
ATOM 636 C CA . VAL A 1 84 ? 9.899 14.578 0.039 1.00 94.38 84 VAL A CA 1
ATOM 637 C C . VAL A 1 84 ? 8.780 13.550 0.235 1.00 94.38 84 VAL A C 1
ATOM 639 O O . VAL A 1 84 ? 7.627 13.851 -0.054 1.00 94.38 84 VAL A O 1
ATOM 642 N N . ALA A 1 85 ? 9.089 12.373 0.786 1.00 92.25 85 ALA A N 1
ATOM 643 C CA . ALA A 1 85 ? 8.088 11.364 1.128 1.00 92.25 85 ALA A CA 1
ATOM 644 C C . ALA A 1 85 ? 7.073 11.899 2.153 1.00 92.25 85 ALA A C 1
ATOM 646 O O . ALA A 1 85 ? 5.869 11.792 1.931 1.00 92.25 85 ALA A O 1
ATOM 647 N N . GLU A 1 86 ? 7.543 12.544 3.225 1.00 93.12 86 GLU A N 1
ATOM 648 C CA . GLU A 1 86 ? 6.689 13.190 4.230 1.00 93.12 86 GLU A CA 1
ATOM 649 C C . GLU A 1 86 ? 5.807 14.287 3.619 1.00 93.12 86 GLU A C 1
ATOM 651 O O . GLU A 1 86 ? 4.601 14.310 3.852 1.00 93.12 86 GLU A O 1
ATOM 656 N N . HIS A 1 87 ? 6.378 15.148 2.771 1.00 93.56 87 HIS A N 1
ATOM 657 C CA . HIS A 1 87 ? 5.646 16.200 2.062 1.00 93.56 87 HIS A CA 1
ATOM 658 C C . HIS A 1 87 ? 4.499 15.648 1.203 1.00 93.56 87 HIS A C 1
ATOM 660 O O . HIS A 1 87 ? 3.443 16.271 1.107 1.00 93.56 87 HIS A O 1
ATOM 666 N N . PHE A 1 88 ? 4.685 14.470 0.603 1.00 94.19 88 PHE A N 1
ATOM 667 C CA . PHE A 1 88 ? 3.651 13.775 -0.164 1.00 94.19 88 PHE A CA 1
ATOM 668 C C . PHE A 1 88 ? 2.763 12.851 0.684 1.00 94.19 88 PHE A C 1
ATOM 670 O O . PHE A 1 88 ? 1.933 12.131 0.135 1.00 94.19 88 PHE A O 1
ATOM 677 N N . GLY A 1 89 ? 2.905 12.869 2.010 1.00 93.88 89 GLY A N 1
ATOM 678 C CA . GLY A 1 89 ? 2.069 12.098 2.924 1.00 93.88 89 GLY A CA 1
ATOM 679 C C . GLY A 1 89 ? 2.436 10.618 3.012 1.00 93.88 89 GLY A C 1
ATOM 680 O O . GLY A 1 89 ? 1.631 9.826 3.484 1.00 93.88 89 GLY A O 1
ATOM 681 N N . PHE A 1 90 ? 3.626 10.190 2.600 1.00 95.12 90 PHE A N 1
ATOM 682 C CA . PHE A 1 90 ? 4.096 8.813 2.803 1.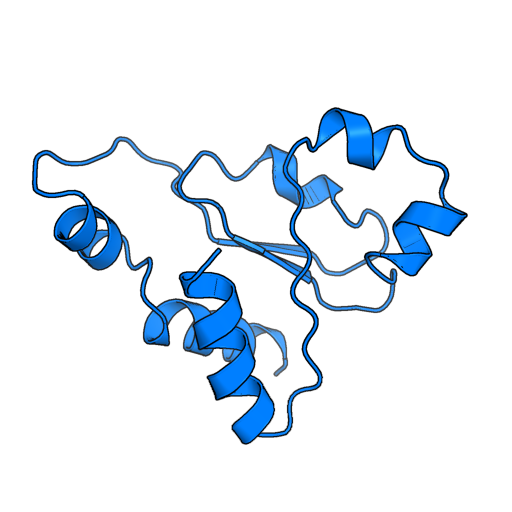00 95.12 90 PHE A CA 1
ATOM 683 C C . PHE A 1 90 ? 4.629 8.629 4.230 1.00 95.12 90 PHE A C 1
ATOM 685 O O . PHE A 1 90 ? 5.797 8.313 4.453 1.00 95.12 90 PHE A O 1
ATOM 692 N N . THR A 1 91 ? 3.745 8.850 5.203 1.00 95.88 91 THR A N 1
ATOM 693 C CA . THR A 1 91 ? 3.991 8.714 6.642 1.00 95.88 91 THR A CA 1
ATOM 694 C C . THR A 1 91 ? 3.095 7.638 7.242 1.00 95.88 91 THR A C 1
ATOM 696 O O . THR A 1 91 ? 2.068 7.268 6.666 1.00 95.88 91 THR A O 1
ATOM 699 N N . VAL A 1 92 ? 3.479 7.123 8.410 1.00 95.75 92 VAL A N 1
ATOM 700 C CA . VAL A 1 92 ? 2.714 6.073 9.095 1.00 95.75 92 VAL A CA 1
ATOM 701 C C . VAL A 1 92 ? 1.305 6.572 9.418 1.00 95.75 92 VAL A C 1
ATOM 703 O O . VAL A 1 92 ? 0.326 5.891 9.135 1.00 95.75 92 VAL A O 1
ATOM 706 N N . GLU A 1 93 ? 1.197 7.796 9.927 1.00 96.00 93 GLU A N 1
ATOM 707 C CA . GLU A 1 93 ? -0.051 8.430 10.355 1.00 96.00 93 GLU A CA 1
ATOM 708 C C . GLU A 1 93 ? -1.033 8.615 9.191 1.00 96.00 93 GLU A C 1
ATOM 710 O O . GLU A 1 93 ? -2.238 8.394 9.332 1.00 96.00 93 GLU A O 1
ATOM 715 N N . ALA A 1 94 ? -0.531 9.029 8.025 1.00 96.56 94 ALA A N 1
ATOM 716 C CA . ALA A 1 94 ? -1.369 9.281 6.860 1.00 96.56 94 ALA A CA 1
ATOM 717 C C . ALA A 1 94 ? -1.936 7.976 6.280 1.00 96.56 94 ALA A C 1
ATOM 719 O O . ALA A 1 94 ? -3.132 7.898 5.982 1.00 96.56 94 ALA A O 1
ATOM 720 N N . VAL A 1 95 ? -1.107 6.932 6.188 1.00 96.31 95 VAL A N 1
ATOM 721 C CA . VAL A 1 95 ? -1.539 5.610 5.713 1.00 96.31 95 VAL A CA 1
ATOM 722 C C . VAL A 1 95 ? -2.488 4.953 6.720 1.00 96.31 95 VAL A C 1
ATOM 724 O O . VAL A 1 95 ? -3.520 4.417 6.326 1.00 96.31 95 VAL A O 1
ATOM 727 N N . GLU A 1 96 ? -2.208 5.045 8.019 1.00 95.50 96 GLU A N 1
ATOM 728 C CA . GLU A 1 96 ? -3.091 4.563 9.088 1.00 95.50 96 GLU A CA 1
ATOM 729 C C . GLU A 1 96 ? -4.483 5.210 8.998 1.00 95.50 96 GLU A C 1
ATOM 731 O O . GLU A 1 96 ? -5.509 4.522 8.987 1.00 95.50 96 GLU A O 1
ATOM 736 N N . LYS A 1 97 ? -4.534 6.539 8.840 1.00 95.69 97 LYS A N 1
ATOM 737 C CA . LYS A 1 97 ? -5.785 7.278 8.627 1.00 95.69 97 LYS A CA 1
ATOM 738 C C . LYS A 1 97 ? -6.517 6.804 7.370 1.00 95.69 97 LYS A C 1
ATOM 740 O O . LYS A 1 97 ? -7.746 6.694 7.394 1.00 95.69 97 LYS A O 1
ATOM 745 N N . ARG A 1 98 ? -5.788 6.507 6.285 1.00 95.88 98 ARG A N 1
ATOM 746 C CA . ARG A 1 98 ? -6.372 5.953 5.057 1.00 95.88 98 ARG A CA 1
ATOM 747 C C . ARG A 1 98 ? -7.006 4.591 5.321 1.00 95.88 98 ARG A C 1
ATOM 749 O O . ARG A 1 98 ? -8.185 4.437 5.017 1.00 95.88 98 ARG A O 1
ATOM 756 N N . ILE A 1 99 ? -6.289 3.654 5.943 1.00 94.75 99 ILE A N 1
ATOM 757 C CA . ILE A 1 99 ? -6.817 2.325 6.302 1.00 94.75 99 ILE A CA 1
ATOM 758 C C . ILE A 1 99 ? -8.108 2.464 7.115 1.00 94.75 99 ILE A C 1
ATOM 760 O O . ILE A 1 99 ? -9.140 1.916 6.735 1.00 94.75 99 ILE A O 1
ATOM 764 N N . LYS A 1 100 ? -8.099 3.284 8.171 1.00 93.25 100 LYS A N 1
ATOM 765 C CA . LYS A 1 100 ? -9.274 3.512 9.027 1.00 93.25 100 LYS A CA 1
ATOM 766 C C . LYS A 1 100 ? -10.475 4.077 8.273 1.00 93.25 100 LYS A C 1
ATOM 768 O O . LYS A 1 100 ? -11.610 3.768 8.615 1.00 93.25 100 LYS A O 1
ATOM 773 N N . SER A 1 101 ? -10.252 4.910 7.256 1.00 94.75 101 SER A N 1
ATOM 774 C CA . SER A 1 101 ? -11.341 5.443 6.427 1.00 94.75 101 SER A CA 1
ATOM 775 C C . SER A 1 101 ? -11.995 4.392 5.525 1.00 94.75 101 SER A C 1
ATOM 777 O O . SER A 1 101 ? -13.145 4.568 5.137 1.00 94.75 101 SER A O 1
ATOM 779 N N . LEU A 1 102 ? -11.286 3.305 5.209 1.00 92.44 102 LEU A N 1
ATOM 780 C CA . LEU A 1 102 ? -11.765 2.251 4.315 1.00 92.44 102 LEU A CA 1
ATOM 781 C C . LEU A 1 102 ? -12.546 1.149 5.045 1.00 92.44 102 LEU A C 1
ATOM 783 O O . LEU A 1 102 ? -13.393 0.514 4.420 1.00 92.44 102 LEU A O 1
ATOM 787 N N . VAL A 1 103 ? -12.260 0.932 6.334 1.00 86.25 103 VAL A N 1
ATOM 788 C CA . VAL A 1 103 ? -12.879 -0.117 7.174 1.00 86.25 103 VAL A CA 1
ATOM 789 C C . VAL A 1 103 ? -14.202 0.334 7.822 1.00 86.25 103 VAL A C 1
ATOM 791 O O . VAL A 1 103 ? -14.905 -0.486 8.404 1.00 86.25 103 VAL A O 1
ATOM 794 N N . LYS A 1 104 ? -14.551 1.622 7.723 1.00 65.00 104 LYS A N 1
ATOM 795 C CA . LYS A 1 104 ? -15.848 2.145 8.181 1.00 65.00 104 LYS A CA 1
ATOM 796 C C . LYS A 1 104 ? -17.016 1.684 7.318 1.00 65.00 104 LYS A C 1
ATOM 798 O O . LYS A 1 104 ? -16.823 1.547 6.088 1.00 65.00 104 LYS A O 1
#

Sequence (104 aa):
MSLAMQVAERVEKEGFGVRVVSVPNREVYLSQDKAYRNKVIPQDALTLAIEFGVGAGWYGINPGGRVDVYSLDRFGSSGPGPKVAEHFGFTVEAVEKRIKSLVK

Secondary structure (DSSP, 8-state):
-HHHHHHHHHHHHTT--------S-HHHHHHS-HHHHHHHS-TTS-EEEE-SS--GGGGGGSTTS-EEEE---S---SS-HHHHHHHTT-SHHHHHHHHHHH--

pLDDT: mean 93.65, std 4.91, range [61.09, 97.31]